Protein AF-A0A4Q5QSH3-F1 (afdb_monomer_lite)

Radius of gyration: 20.05 Å; chains: 1; bounding box: 50×37×55 Å

pLDDT: mean 80.52, std 14.52, range [33.47, 95.81]

Sequence (160 aa):
MKQLAGYILQSSRELNKAAFFLIAVLTGFFVYLNYHYHIEVSLLRMHHPLTRFIGFLLLYLLMFGGSYLVLIQLKHPVRITPFFLGLILLASALFAWRMSSRLITSPLTAFLSAPWNRYWALILNPPVKCLVILFIIFLVKKQGAYPDKIDGLQKKNISF

Secondary structure (DSSP, 8-state):
-HHHHHHHHHHHHHS-HHHHHHHHHHHHHHHHHHHHHTHHHHHHH-S-HHHHHHHHHHHHHHHHHHHHHHHHHTT------HHHHHHHHHHHHHHHHHHH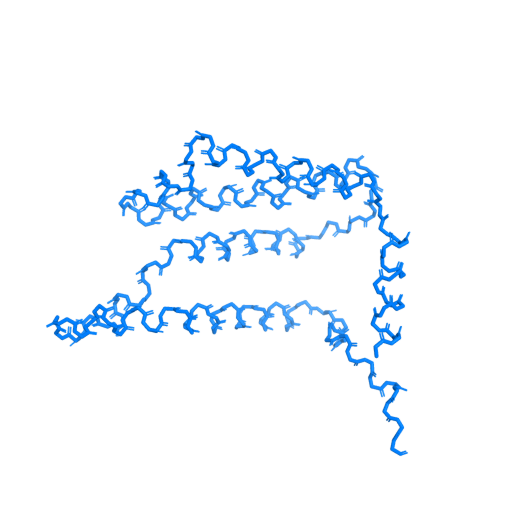-TTTHHHHTTTSPTTHHHHHHHHHHHHHHHHHHHHHHHHHHHHS---S--S---GGG---

Foldseek 3Di:
DVVVVVVVVVCVVVDPPQLVVVLVVVVVVLVVCCVVVVQLVVLLPDPDLVSSLVSQLVSQLCSLVVSVVSCVVVVNPDPDDPLVVVVSSVVSNLRSCLSSVLPPLQVVLVPDDPPVSVVSSVVVSVVVSVVVVVVVVVVSPVPPPDPPPPPVDDPVPPDD

Structure (mmCIF, N/CA/C/O backbone):
data_AF-A0A4Q5QSH3-F1
#
_entry.id   AF-A0A4Q5QSH3-F1
#
loop_
_atom_site.group_PDB
_atom_site.id
_atom_site.type_symbol
_atom_site.label_atom_id
_atom_site.label_alt_id
_atom_site.label_comp_id
_atom_site.label_asym_id
_atom_site.label_entity_id
_atom_site.label_seq_id
_atom_site.pdbx_PDB_ins_code
_atom_site.Cartn_x
_atom_site.Cartn_y
_atom_site.Cartn_z
_atom_site.occupancy
_atom_site.B_iso_or_equiv
_atom_site.auth_seq_id
_atom_site.auth_comp_id
_atom_site.auth_asym_id
_atom_site.auth_atom_id
_atom_site.pdbx_PDB_model_num
ATOM 1 N N . MET A 1 1 ? -4.892 -22.006 22.137 1.00 52.69 1 MET A N 1
ATOM 2 C CA . MET A 1 1 ? -5.924 -21.814 21.086 1.00 52.69 1 MET A CA 1
ATOM 3 C C . MET A 1 1 ? -7.196 -21.105 21.568 1.00 52.69 1 MET A C 1
ATOM 5 O O . MET A 1 1 ? -7.641 -20.205 20.870 1.00 52.69 1 MET A O 1
ATOM 9 N N . LYS A 1 2 ? -7.755 -21.413 22.755 1.00 55.19 2 LYS A N 1
ATOM 10 C CA . LYS A 1 2 ? -8.966 -20.738 23.287 1.00 55.19 2 LYS A CA 1
ATOM 11 C C . LYS A 1 2 ? -8.841 -19.206 23.417 1.00 55.19 2 LYS A C 1
ATOM 13 O O . LYS A 1 2 ? -9.799 -18.499 23.144 1.00 55.19 2 LYS A O 1
ATOM 18 N N . GLN A 1 3 ? -7.656 -18.698 23.766 1.00 64.94 3 GLN A N 1
ATOM 19 C CA . GLN A 1 3 ? -7.396 -17.254 23.883 1.00 64.94 3 GLN A CA 1
ATOM 20 C C . GLN A 1 3 ? -7.403 -16.524 22.528 1.00 64.94 3 GLN A C 1
ATOM 22 O O . GLN A 1 3 ? -7.986 -15.453 22.423 1.00 64.94 3 GLN A O 1
ATOM 27 N N . LEU A 1 4 ? -6.830 -17.127 21.478 1.00 68.19 4 LEU A N 1
ATOM 28 C CA . LEU A 1 4 ? -6.876 -16.588 20.110 1.00 68.19 4 LEU A CA 1
ATOM 29 C C . LEU A 1 4 ? -8.307 -16.570 19.565 1.00 68.19 4 LEU A C 1
ATOM 31 O O . LEU A 1 4 ? -8.742 -15.567 19.012 1.00 68.19 4 LEU A O 1
ATOM 35 N N . ALA A 1 5 ? -9.053 -17.659 19.770 1.00 72.56 5 ALA A N 1
ATOM 36 C CA . ALA A 1 5 ? -10.454 -17.731 19.368 1.00 72.56 5 ALA A CA 1
ATOM 37 C C . ALA A 1 5 ? -11.313 -16.693 20.110 1.00 72.56 5 ALA A C 1
ATOM 39 O O . ALA A 1 5 ? -12.123 -16.019 19.483 1.00 72.56 5 ALA A O 1
ATOM 40 N N . GLY A 1 6 ? -11.094 -16.511 21.418 1.00 73.81 6 GLY A N 1
ATOM 41 C CA . GLY A 1 6 ? -11.759 -15.474 22.212 1.00 73.81 6 GLY A CA 1
ATOM 42 C C . GLY A 1 6 ? -11.446 -14.057 21.729 1.00 73.81 6 GLY A C 1
ATOM 43 O O . GLY A 1 6 ? -12.361 -13.249 21.608 1.00 73.81 6 GLY A O 1
ATOM 44 N N . TYR A 1 7 ? -10.187 -13.780 21.373 1.00 73.19 7 TYR A N 1
ATOM 45 C CA . TYR A 1 7 ? -9.772 -12.489 20.819 1.00 73.19 7 TYR A CA 1
ATOM 46 C C . TYR A 1 7 ? -10.460 -12.193 19.482 1.00 73.19 7 TYR A C 1
ATOM 48 O O . TYR A 1 7 ? -11.059 -11.136 19.322 1.00 73.19 7 TYR A O 1
ATOM 56 N N . ILE A 1 8 ? -10.463 -13.154 18.552 1.00 74.75 8 ILE A N 1
ATOM 57 C CA . ILE A 1 8 ? -11.138 -13.012 17.251 1.00 74.75 8 ILE A CA 1
ATOM 58 C C . ILE A 1 8 ? -12.644 -12.793 17.442 1.00 74.75 8 ILE A C 1
ATOM 60 O O . ILE A 1 8 ? -13.233 -11.928 16.793 1.00 74.75 8 ILE A O 1
ATOM 64 N N . LEU A 1 9 ? -13.272 -13.548 18.350 1.00 77.19 9 LEU A N 1
ATOM 65 C CA . LEU A 1 9 ? -14.701 -13.423 18.630 1.00 77.19 9 LEU A CA 1
ATOM 66 C C . LEU A 1 9 ? -15.041 -12.051 19.229 1.00 77.19 9 LEU A C 1
ATOM 68 O O . LEU A 1 9 ? -16.057 -11.456 18.874 1.00 77.19 9 LEU A O 1
ATOM 72 N N . GLN A 1 10 ? -14.188 -11.543 20.119 1.00 76.69 10 GLN A N 1
ATOM 73 C CA . GLN A 1 10 ? -14.350 -10.226 20.722 1.00 76.69 10 GLN A CA 1
ATOM 74 C C . GLN A 1 10 ? -14.157 -9.111 19.685 1.00 76.69 10 GLN A C 1
ATOM 76 O O . GLN A 1 10 ? -15.032 -8.259 19.547 1.00 76.69 10 GLN A O 1
ATOM 81 N N . SER A 1 11 ? -13.098 -9.174 18.873 1.00 72.56 11 SER A N 1
ATOM 82 C CA . SER A 1 11 ? -12.878 -8.224 17.777 1.00 72.56 11 SER A CA 1
ATOM 83 C C . SER A 1 11 ? -14.017 -8.238 16.753 1.00 72.56 11 SER A C 1
ATOM 85 O O . SER A 1 11 ? -14.403 -7.188 16.253 1.00 72.56 11 SER A O 1
ATOM 87 N N . SER A 1 12 ? -14.602 -9.405 16.462 1.00 72.00 12 SER A N 1
ATOM 88 C CA . SER A 1 12 ? -15.756 -9.516 15.561 1.00 72.00 12 SER A CA 1
ATOM 89 C C . SER A 1 12 ? -17.033 -8.897 16.146 1.00 72.00 12 SER A C 1
ATOM 91 O O . SER A 1 12 ? -17.849 -8.366 15.392 1.00 72.00 12 SER A O 1
ATOM 93 N N . ARG A 1 13 ? -17.210 -8.932 17.473 1.00 74.38 13 ARG A N 1
ATOM 94 C CA . ARG A 1 13 ? -18.346 -8.292 18.160 1.00 74.38 13 ARG A CA 1
ATOM 95 C C . ARG A 1 13 ? -18.215 -6.772 18.224 1.00 74.38 13 ARG A C 1
ATOM 97 O O . ARG A 1 13 ? -19.224 -6.087 18.103 1.00 74.38 13 ARG A O 1
ATOM 104 N N . GLU A 1 14 ? -16.998 -6.264 18.389 1.00 77.50 14 GLU A N 1
ATOM 105 C CA . GLU A 1 14 ? -16.692 -4.825 18.431 1.00 77.50 14 GLU A CA 1
ATOM 106 C C . GLU A 1 14 ? -16.598 -4.191 17.027 1.00 77.50 14 GLU A C 1
ATOM 108 O O . GLU A 1 14 ? -16.564 -2.969 16.885 1.00 77.50 14 GLU A O 1
ATOM 113 N N . LEU A 1 15 ? -16.589 -5.010 15.970 1.00 80.56 15 LEU A N 1
ATOM 114 C CA . LEU A 1 15 ? -16.509 -4.552 14.588 1.00 80.56 15 LEU A CA 1
ATOM 115 C C . LEU A 1 15 ? -17.798 -3.837 14.154 1.00 80.56 15 LEU A C 1
ATOM 117 O O . LEU A 1 15 ? -18.892 -4.409 14.168 1.00 80.56 15 LEU A O 1
ATOM 121 N N . ASN A 1 16 ? -17.663 -2.612 13.643 1.00 84.00 16 ASN A N 1
ATOM 122 C CA . ASN A 1 16 ? -18.759 -1.936 12.958 1.00 84.00 16 ASN A CA 1
ATOM 123 C C . ASN A 1 16 ? -19.067 -2.654 11.629 1.00 84.00 16 ASN A C 1
ATOM 125 O O . ASN A 1 16 ? -18.382 -2.466 10.621 1.00 84.00 16 ASN A O 1
ATOM 129 N N . LYS A 1 17 ? -20.119 -3.482 11.635 1.00 87.06 17 LYS A N 1
ATOM 130 C CA . LYS A 1 17 ? -20.534 -4.307 10.488 1.00 87.06 17 LYS A CA 1
ATOM 131 C C . LYS A 1 17 ? -20.847 -3.478 9.240 1.00 87.06 17 LYS A C 1
ATOM 133 O O . LYS A 1 17 ? -20.532 -3.918 8.140 1.00 87.06 17 LYS A O 1
ATOM 138 N N . ALA A 1 18 ? -21.424 -2.286 9.406 1.00 88.75 18 ALA A N 1
ATOM 139 C CA . ALA A 1 18 ? -21.744 -1.399 8.289 1.00 88.75 18 ALA A CA 1
ATOM 140 C C . ALA A 1 18 ? -20.470 -0.851 7.633 1.00 88.75 18 ALA A C 1
ATOM 142 O O . ALA A 1 18 ? -20.337 -0.900 6.412 1.00 88.75 18 ALA A O 1
ATOM 143 N N . ALA A 1 19 ? -19.503 -0.408 8.445 1.00 88.88 19 ALA A N 1
ATOM 144 C CA . ALA A 1 19 ? -18.202 0.037 7.952 1.00 88.88 19 ALA A CA 1
ATOM 145 C C . ALA A 1 19 ? -17.459 -1.087 7.231 1.00 88.88 19 ALA A C 1
ATOM 147 O O . ALA A 1 19 ? -16.976 -0.891 6.119 1.00 88.88 19 ALA A O 1
ATOM 148 N N . PHE A 1 20 ? -17.415 -2.276 7.834 1.00 89.75 20 PHE A N 1
ATOM 149 C CA . PHE A 1 20 ? -16.787 -3.441 7.223 1.00 89.75 20 PHE A CA 1
ATOM 150 C C . PHE A 1 20 ? -17.425 -3.788 5.874 1.00 89.75 20 PHE A C 1
ATOM 152 O O . PHE A 1 20 ? -16.710 -3.965 4.891 1.00 89.75 20 PHE A O 1
ATOM 159 N N . PHE A 1 21 ? -18.758 -3.833 5.809 1.00 93.25 21 PHE A N 1
ATOM 160 C CA . PHE A 1 21 ? -19.475 -4.139 4.575 1.00 93.25 21 PHE A CA 1
ATOM 161 C C . PHE A 1 21 ? -19.207 -3.098 3.483 1.00 93.25 21 PHE A C 1
ATOM 163 O O . PHE A 1 21 ? -18.863 -3.469 2.365 1.00 93.25 21 PHE A O 1
ATOM 170 N N . LEU A 1 22 ? -19.287 -1.802 3.799 1.00 93.44 22 LEU A N 1
ATOM 171 C CA . LEU A 1 22 ? -19.029 -0.740 2.822 1.00 93.44 22 LEU A CA 1
ATOM 172 C C . LEU A 1 22 ? -17.578 -0.735 2.329 1.00 93.44 22 LEU A C 1
ATOM 174 O O . LEU A 1 22 ? -17.348 -0.588 1.131 1.00 93.44 22 LEU A O 1
ATOM 178 N N . ILE A 1 23 ? -16.602 -0.953 3.214 1.00 93.56 23 ILE A N 1
ATOM 179 C CA . ILE A 1 23 ? -15.189 -1.080 2.825 1.00 93.56 23 ILE A CA 1
ATOM 180 C C . ILE A 1 23 ? -14.976 -2.331 1.963 1.00 93.56 23 ILE A C 1
ATOM 182 O O . ILE A 1 23 ? -14.225 -2.278 0.988 1.00 93.56 23 ILE A O 1
ATOM 186 N N . ALA A 1 24 ? -15.645 -3.443 2.278 1.00 94.12 24 ALA A N 1
ATOM 187 C CA . ALA A 1 24 ? -15.582 -4.662 1.478 1.00 94.12 24 ALA A CA 1
ATOM 188 C C . ALA A 1 24 ? -16.180 -4.451 0.079 1.00 94.12 24 ALA A C 1
ATOM 190 O O . ALA A 1 24 ? -15.557 -4.844 -0.904 1.00 94.12 24 ALA A O 1
ATOM 191 N N . VAL A 1 25 ? -17.329 -3.775 -0.027 1.00 95.50 25 VAL A N 1
ATOM 192 C CA . VAL A 1 25 ? -17.947 -3.407 -1.312 1.00 95.50 25 VAL A CA 1
ATOM 193 C C . VAL A 1 25 ? -17.040 -2.469 -2.104 1.00 95.50 25 VAL A C 1
ATOM 195 O O . VAL A 1 25 ? -16.792 -2.716 -3.281 1.00 95.50 25 VAL A O 1
ATOM 198 N N . LEU A 1 26 ? -16.487 -1.437 -1.463 1.00 94.19 26 LEU A N 1
ATOM 199 C CA . LEU A 1 26 ? -15.553 -0.502 -2.090 1.00 94.19 26 LEU A CA 1
ATOM 200 C C . LEU A 1 26 ? -14.309 -1.231 -2.619 1.00 94.19 26 LEU A C 1
ATOM 202 O O . LEU A 1 26 ? -13.904 -1.038 -3.763 1.00 94.19 26 LEU A O 1
ATOM 206 N N . THR A 1 27 ? -13.727 -2.107 -1.801 1.00 93.12 27 THR A N 1
ATOM 207 C CA . THR A 1 27 ? -12.564 -2.918 -2.179 1.00 93.12 27 THR A CA 1
ATOM 208 C C . THR A 1 27 ? -12.907 -3.863 -3.325 1.00 93.12 27 THR A C 1
ATOM 210 O O . THR A 1 27 ? -12.163 -3.935 -4.299 1.00 93.12 27 THR A O 1
ATOM 213 N N . GLY A 1 28 ? -14.050 -4.549 -3.251 1.00 95.31 28 GLY A N 1
ATOM 214 C CA . GLY A 1 28 ? -14.545 -5.423 -4.311 1.00 95.31 28 GLY A CA 1
ATOM 215 C C . GLY A 1 28 ? -14.756 -4.673 -5.624 1.00 95.31 28 GLY A C 1
ATOM 216 O O . GLY A 1 28 ? -14.372 -5.170 -6.679 1.00 95.31 28 GLY A O 1
ATOM 217 N N . PHE A 1 29 ? -15.270 -3.445 -5.559 1.00 94.56 29 PHE A N 1
ATOM 218 C CA . PHE A 1 29 ? -15.408 -2.567 -6.715 1.00 94.56 29 PHE A CA 1
ATOM 219 C C . PHE A 1 29 ? -14.046 -2.198 -7.322 1.00 94.56 29 PHE A C 1
ATOM 221 O O . PHE A 1 29 ? -13.873 -2.326 -8.531 1.00 94.56 29 PHE A O 1
ATOM 228 N N . PHE A 1 30 ? -13.042 -1.838 -6.513 1.00 92.88 30 PHE A N 1
ATOM 229 C CA . PHE A 1 30 ? -11.679 -1.603 -7.020 1.00 92.88 30 PHE A CA 1
ATOM 230 C C . PHE A 1 30 ? -11.054 -2.840 -7.649 1.00 92.88 30 PHE A C 1
ATOM 232 O O . PHE A 1 30 ? -10.411 -2.736 -8.693 1.00 92.88 30 PHE A O 1
ATOM 239 N N . VAL A 1 31 ? -11.247 -4.006 -7.037 1.00 92.94 31 VAL A N 1
ATOM 240 C CA . VAL A 1 31 ? -10.776 -5.277 -7.589 1.00 92.94 31 VAL A CA 1
ATOM 241 C C . VAL A 1 31 ? -11.455 -5.538 -8.932 1.00 92.94 31 VAL A C 1
ATOM 243 O O . VAL A 1 31 ? -10.761 -5.791 -9.914 1.00 92.94 31 VAL A O 1
ATOM 246 N N . TYR A 1 32 ? -12.779 -5.398 -9.011 1.00 95.81 32 TYR A N 1
ATOM 247 C CA . TYR A 1 32 ? -13.525 -5.532 -10.259 1.00 95.81 32 TYR A CA 1
ATOM 248 C C . TYR A 1 32 ? -13.005 -4.579 -11.341 1.00 95.81 32 TYR A C 1
ATOM 250 O O . TYR A 1 32 ? -12.687 -5.029 -12.438 1.00 95.81 32 TYR A O 1
ATOM 258 N N . LEU A 1 33 ? -12.841 -3.289 -11.028 1.00 92.94 33 LEU A N 1
ATOM 259 C CA . LEU A 1 33 ? -12.289 -2.306 -11.964 1.00 92.94 33 LEU A CA 1
ATOM 260 C C . LEU A 1 33 ? -10.879 -2.687 -12.425 1.00 92.94 33 LEU A C 1
ATOM 262 O O . LEU A 1 33 ? -10.575 -2.580 -13.612 1.00 92.94 33 LEU A O 1
ATOM 266 N N . ASN A 1 34 ? -10.027 -3.156 -11.512 1.00 92.88 34 ASN A N 1
ATOM 267 C CA . ASN A 1 34 ? -8.675 -3.584 -11.854 1.00 92.88 34 ASN A CA 1
ATOM 268 C C . ASN A 1 34 ? -8.685 -4.770 -12.828 1.00 92.88 34 ASN A C 1
ATOM 270 O O . ASN A 1 34 ? -7.926 -4.765 -13.794 1.00 92.88 34 ASN A O 1
ATOM 274 N N . TYR A 1 35 ? -9.554 -5.760 -12.602 1.00 92.00 35 TYR A N 1
ATOM 275 C CA . TYR A 1 35 ? -9.676 -6.929 -13.474 1.00 92.00 35 TYR A CA 1
ATOM 276 C C . TYR A 1 35 ? -10.333 -6.599 -14.816 1.00 92.00 35 TYR A C 1
ATOM 278 O O . TYR A 1 35 ? -9.863 -7.078 -15.842 1.00 92.00 35 TYR A O 1
ATOM 286 N N . HIS A 1 36 ? -11.380 -5.775 -14.818 1.00 94.81 36 HIS A N 1
ATOM 287 C CA . HIS A 1 36 ? -12.132 -5.429 -16.023 1.00 94.81 36 HIS A CA 1
ATOM 288 C C . HIS A 1 36 ? -11.344 -4.495 -16.953 1.00 94.81 36 HIS A C 1
ATOM 290 O O . HIS A 1 36 ? -11.294 -4.718 -18.158 1.00 94.81 36 HIS A O 1
ATOM 296 N N . TYR A 1 37 ? -10.689 -3.470 -16.398 1.00 93.62 37 TYR A N 1
ATOM 297 C CA . TYR A 1 37 ? -9.926 -2.483 -17.172 1.00 93.62 37 TYR A CA 1
ATOM 298 C C . TYR A 1 37 ? -8.420 -2.772 -17.227 1.00 93.62 37 TYR A C 1
ATOM 300 O O . TYR A 1 37 ? -7.669 -1.998 -17.819 1.00 93.62 37 TYR A O 1
ATOM 308 N N . HIS A 1 38 ? -7.952 -3.859 -16.605 1.00 92.00 38 HIS A N 1
ATOM 309 C CA . HIS A 1 38 ? -6.533 -4.226 -16.546 1.00 92.00 38 HIS A CA 1
ATOM 310 C C . HIS A 1 38 ? -5.626 -3.071 -16.077 1.00 92.00 38 HIS A C 1
ATOM 312 O O . HIS A 1 38 ? -4.539 -2.851 -16.625 1.00 92.00 38 HIS A O 1
ATOM 318 N N . ILE A 1 39 ? -6.075 -2.309 -15.074 1.00 89.69 39 ILE A N 1
ATOM 319 C CA . ILE A 1 39 ? -5.418 -1.067 -14.629 1.00 89.69 39 ILE A CA 1
ATOM 320 C C . ILE A 1 39 ? -3.982 -1.351 -14.178 1.00 89.69 39 ILE A C 1
ATOM 322 O O . ILE A 1 39 ? -3.040 -0.714 -14.651 1.00 89.69 39 ILE A O 1
ATOM 326 N N . GLU A 1 40 ? -3.791 -2.356 -13.324 1.00 88.44 40 GLU A N 1
ATOM 327 C CA . GLU A 1 40 ? -2.476 -2.774 -12.832 1.00 88.44 40 GLU A CA 1
ATOM 328 C C . GLU A 1 40 ? -1.544 -3.213 -13.966 1.00 88.44 40 GLU A C 1
ATOM 330 O O . GLU A 1 40 ? -0.388 -2.793 -14.018 1.00 88.44 40 GLU A O 1
ATOM 335 N N . VAL A 1 41 ? -2.043 -4.009 -14.916 1.00 87.56 41 VAL A N 1
ATOM 336 C CA . VAL A 1 41 ? -1.255 -4.459 -16.075 1.00 87.56 41 VAL A CA 1
ATOM 337 C C . VAL A 1 41 ? -0.828 -3.264 -16.926 1.00 87.56 41 VAL A C 1
ATOM 339 O O . VAL A 1 41 ? 0.323 -3.194 -17.363 1.00 87.56 41 VAL A O 1
ATOM 342 N N . SER A 1 42 ? -1.727 -2.304 -17.129 1.00 89.25 42 SER A N 1
ATOM 343 C CA . SER A 1 42 ? -1.456 -1.085 -17.892 1.00 89.25 42 SER A CA 1
ATOM 344 C C . SER A 1 42 ? -0.393 -0.222 -17.206 1.00 89.25 42 SER A C 1
ATOM 346 O O . SER A 1 42 ? 0.559 0.212 -17.856 1.00 89.25 42 SER A O 1
ATOM 348 N N . LEU A 1 43 ? -0.479 -0.059 -15.882 1.00 89.00 43 LEU A N 1
ATOM 349 C CA . LEU A 1 43 ? 0.530 0.632 -15.074 1.00 89.00 43 LEU A CA 1
ATOM 350 C C . LEU A 1 43 ? 1.889 -0.083 -15.098 1.00 89.00 43 LEU A C 1
ATOM 352 O O . LEU A 1 43 ? 2.931 0.567 -15.197 1.00 89.00 43 LEU A O 1
ATOM 356 N N . LEU A 1 44 ? 1.913 -1.418 -15.047 1.00 86.56 44 LEU A N 1
ATOM 357 C CA . LEU A 1 44 ? 3.155 -2.196 -15.112 1.00 86.56 44 LEU A CA 1
ATOM 358 C C . LEU A 1 44 ? 3.860 -2.091 -16.469 1.00 86.56 44 LEU A C 1
ATOM 360 O O . LEU A 1 44 ? 5.092 -2.148 -16.507 1.00 86.56 44 LEU A O 1
ATOM 364 N N . ARG A 1 45 ? 3.104 -1.928 -17.563 1.00 86.94 45 ARG A N 1
ATOM 365 C CA . ARG A 1 45 ? 3.640 -1.767 -18.927 1.00 86.94 45 ARG A CA 1
ATOM 366 C C . ARG A 1 45 ? 4.266 -0.391 -19.176 1.00 86.94 45 ARG A C 1
ATOM 368 O O . ARG A 1 45 ? 5.069 -0.257 -20.102 1.00 86.94 45 ARG A O 1
ATOM 375 N N . MET A 1 46 ? 3.952 0.612 -18.354 1.00 86.75 46 MET A N 1
ATOM 376 C CA . MET A 1 46 ? 4.568 1.935 -18.461 1.00 86.75 46 MET A CA 1
ATOM 377 C C . MET A 1 46 ? 6.091 1.836 -18.309 1.00 86.75 46 MET A C 1
ATOM 379 O O . MET A 1 46 ? 6.605 1.301 -17.323 1.00 86.75 46 MET A O 1
ATOM 383 N N . HIS A 1 47 ? 6.819 2.371 -19.292 1.00 80.38 47 HIS A N 1
ATOM 384 C CA . HIS A 1 47 ? 8.283 2.344 -19.304 1.00 80.38 47 HIS A CA 1
ATOM 385 C C . HIS A 1 47 ? 8.892 3.274 -18.252 1.00 80.38 47 HIS A C 1
ATOM 387 O O . HIS A 1 47 ? 9.872 2.906 -17.604 1.00 80.38 47 HIS A O 1
ATOM 393 N N . HIS A 1 48 ? 8.311 4.462 -18.049 1.00 83.69 48 HIS A N 1
ATOM 394 C CA . HIS A 1 48 ? 8.899 5.451 -17.156 1.00 83.69 48 HIS A CA 1
ATOM 395 C C . HIS A 1 48 ? 8.612 5.113 -15.678 1.00 83.69 48 HIS A C 1
ATOM 397 O O . HIS A 1 48 ? 7.452 5.137 -15.245 1.00 83.69 48 HIS A O 1
ATOM 403 N N . PRO A 1 49 ? 9.645 4.843 -14.860 1.00 81.56 49 PRO A N 1
ATOM 404 C CA . PRO A 1 49 ? 9.476 4.308 -13.510 1.00 81.56 49 PRO A CA 1
ATO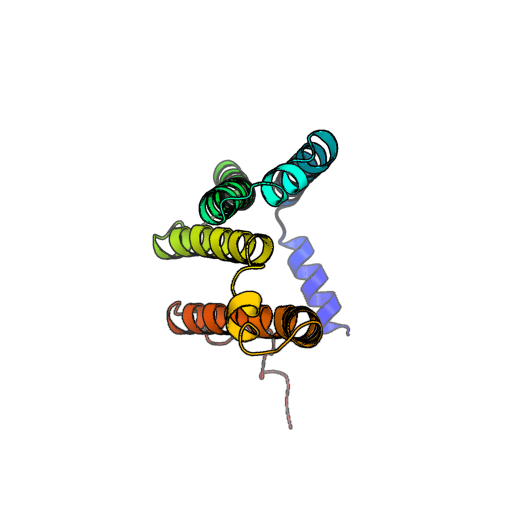M 405 C C . PRO A 1 49 ? 8.716 5.247 -12.573 1.00 81.56 49 PRO A C 1
ATOM 407 O O . PRO A 1 49 ? 7.928 4.779 -11.749 1.00 81.56 49 PRO A O 1
ATOM 410 N N . LEU A 1 50 ? 8.908 6.560 -12.730 1.00 85.88 50 LEU A N 1
ATOM 411 C CA . LEU A 1 50 ? 8.228 7.570 -11.920 1.00 85.88 50 LEU A CA 1
ATOM 412 C C . LEU A 1 50 ? 6.726 7.621 -12.224 1.00 85.88 50 LEU A C 1
ATOM 414 O O . LEU A 1 50 ? 5.921 7.700 -11.307 1.00 85.88 50 LEU A O 1
ATOM 418 N N . THR A 1 51 ? 6.343 7.509 -13.501 1.00 88.19 51 THR A N 1
ATOM 419 C CA . THR A 1 51 ? 4.922 7.537 -13.900 1.00 88.19 51 THR A CA 1
ATOM 420 C C . THR A 1 51 ? 4.188 6.313 -13.374 1.00 88.19 51 THR A C 1
ATOM 422 O O . THR A 1 51 ? 3.115 6.438 -12.790 1.00 88.19 51 THR A O 1
ATOM 425 N N . ARG A 1 52 ? 4.831 5.142 -13.456 1.00 89.06 52 ARG A N 1
ATOM 426 C CA . ARG A 1 52 ? 4.340 3.903 -12.855 1.00 89.06 52 ARG A CA 1
ATOM 427 C C . ARG A 1 52 ? 4.173 4.039 -11.343 1.00 89.06 52 ARG A C 1
ATOM 429 O O . ARG A 1 52 ? 3.150 3.630 -10.806 1.00 89.06 52 ARG A O 1
ATOM 436 N N . PHE A 1 53 ? 5.165 4.605 -10.652 1.00 89.81 53 PHE A N 1
ATOM 437 C CA . PHE A 1 53 ? 5.083 4.828 -9.209 1.00 89.81 53 PHE A CA 1
ATOM 438 C C . PHE A 1 53 ? 3.930 5.768 -8.838 1.00 89.81 53 PHE A C 1
ATOM 440 O O . PHE A 1 53 ? 3.142 5.419 -7.967 1.00 89.81 53 PHE A O 1
ATOM 447 N N . ILE A 1 54 ? 3.793 6.909 -9.521 1.00 92.12 54 ILE A N 1
ATOM 448 C CA . ILE A 1 54 ? 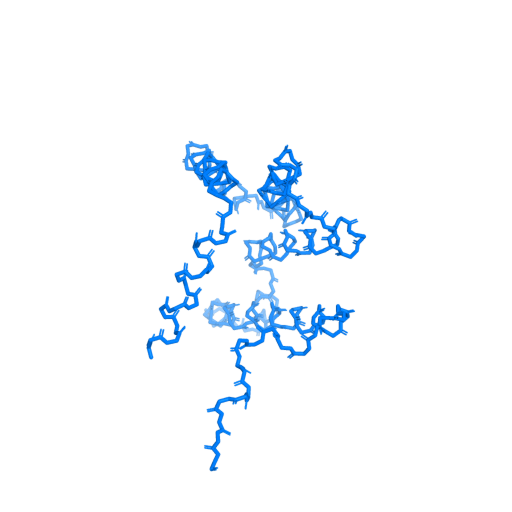2.708 7.873 -9.282 1.00 92.12 54 ILE A CA 1
ATOM 449 C C . ILE A 1 54 ? 1.340 7.231 -9.542 1.00 92.12 54 ILE A C 1
ATOM 451 O O . ILE A 1 54 ? 0.429 7.391 -8.735 1.00 92.12 54 ILE A O 1
ATOM 455 N N . GLY A 1 55 ? 1.200 6.457 -10.622 1.00 92.12 55 GLY A N 1
ATOM 456 C CA . GLY A 1 55 ? -0.048 5.762 -10.934 1.00 92.12 55 GLY A CA 1
ATOM 457 C C . GLY A 1 55 ? -0.460 4.770 -9.843 1.00 92.12 55 GLY A C 1
ATOM 458 O O . GLY A 1 55 ? -1.600 4.798 -9.383 1.00 92.12 55 GLY A O 1
ATOM 459 N N . PHE A 1 56 ? 0.477 3.952 -9.353 1.00 92.12 56 PHE A N 1
ATOM 460 C CA . PHE A 1 56 ? 0.200 3.071 -8.216 1.00 92.12 56 PHE A CA 1
ATOM 461 C C . PHE A 1 56 ? -0.041 3.838 -6.913 1.00 92.12 56 PHE A C 1
ATOM 463 O O . PHE A 1 56 ? -0.897 3.436 -6.129 1.00 92.12 56 PHE A O 1
ATOM 470 N N . LEU A 1 57 ? 0.679 4.936 -6.674 1.00 93.88 57 LEU A N 1
ATOM 471 C CA . LEU A 1 57 ? 0.494 5.771 -5.489 1.00 93.88 57 LEU A CA 1
ATOM 472 C C . LEU A 1 57 ? -0.932 6.310 -5.432 1.00 93.88 57 LEU A C 1
ATOM 474 O O . LEU A 1 57 ? -1.573 6.179 -4.396 1.00 93.88 57 LEU A O 1
A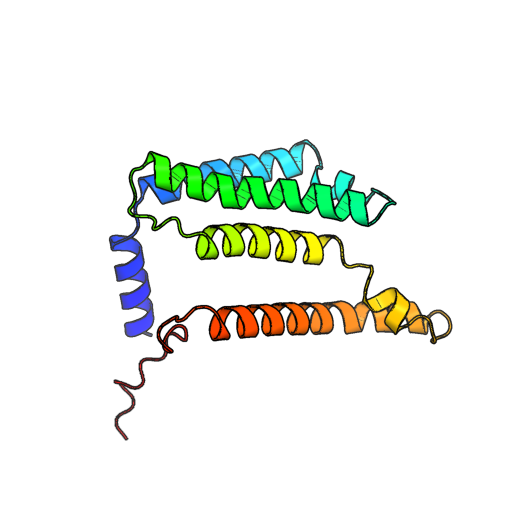TOM 478 N N . LEU A 1 58 ? -1.439 6.857 -6.538 1.00 94.12 58 LEU A N 1
ATOM 479 C CA . LEU A 1 58 ? -2.811 7.356 -6.630 1.00 94.12 58 LEU A CA 1
ATOM 480 C C . LEU A 1 58 ? -3.833 6.239 -6.417 1.00 94.12 58 LEU A C 1
ATOM 482 O O . LEU A 1 58 ? -4.783 6.424 -5.663 1.00 94.12 58 LEU A O 1
ATOM 486 N N . LEU A 1 59 ? -3.617 5.071 -7.027 1.00 93.50 59 LEU A N 1
ATOM 487 C CA . LEU A 1 59 ? -4.516 3.926 -6.892 1.00 93.50 59 LEU A CA 1
ATOM 488 C C . LEU A 1 59 ? -4.619 3.455 -5.435 1.00 93.50 59 LEU A C 1
ATOM 490 O O . LEU A 1 59 ? -5.720 3.306 -4.903 1.00 93.50 59 LEU A O 1
ATOM 494 N N . TYR A 1 60 ? -3.481 3.275 -4.762 1.00 93.25 60 TYR A N 1
ATOM 495 C CA . TYR A 1 60 ? -3.469 2.864 -3.359 1.00 93.25 60 TYR A CA 1
ATOM 496 C C . TYR A 1 60 ? -3.937 3.973 -2.419 1.00 93.25 60 TYR A C 1
ATOM 498 O O . TYR A 1 60 ? -4.647 3.680 -1.460 1.00 93.25 60 TYR A O 1
ATOM 506 N N . LEU A 1 61 ? -3.623 5.237 -2.709 1.00 94.50 61 LEU A N 1
ATOM 507 C CA . LEU A 1 61 ? -4.121 6.374 -1.936 1.00 94.50 61 LEU A CA 1
ATOM 508 C C . LEU A 1 61 ? -5.645 6.444 -1.988 1.00 94.50 61 LEU A C 1
ATOM 510 O O . LEU A 1 61 ? -6.280 6.702 -0.971 1.00 94.50 61 LEU A O 1
ATOM 514 N N . LEU A 1 62 ? -6.234 6.173 -3.149 1.00 93.62 62 LEU A N 1
ATOM 515 C CA . LEU A 1 62 ? -7.677 6.174 -3.321 1.00 93.62 62 LEU A CA 1
ATOM 516 C C . LEU A 1 62 ? -8.323 4.975 -2.609 1.00 93.62 62 LEU A C 1
ATOM 518 O O . LEU A 1 62 ? -9.357 5.134 -1.965 1.00 93.62 62 LEU A O 1
ATOM 522 N N . MET A 1 63 ? -7.678 3.807 -2.615 1.00 92.69 63 MET A N 1
ATOM 523 C CA . MET A 1 63 ? -8.139 2.629 -1.872 1.00 92.69 63 MET A CA 1
ATOM 524 C C . MET A 1 63 ? -8.075 2.827 -0.343 1.00 92.69 63 MET A C 1
ATOM 526 O O . MET A 1 63 ? -9.076 2.639 0.357 1.00 92.69 63 MET A O 1
ATOM 530 N N . PHE A 1 64 ? -6.917 3.229 0.193 1.00 91.44 64 PHE A N 1
ATOM 531 C CA . PHE A 1 64 ? -6.739 3.463 1.630 1.00 91.44 64 PHE A CA 1
ATOM 532 C C . PHE A 1 64 ? -7.529 4.688 2.096 1.00 91.44 64 PHE A C 1
ATOM 534 O O . PHE A 1 64 ? -8.277 4.610 3.070 1.00 91.44 64 PHE A O 1
ATOM 541 N N . GLY A 1 65 ? -7.416 5.802 1.375 1.00 91.88 65 GLY A N 1
ATOM 542 C CA . GLY A 1 65 ? -8.148 7.034 1.653 1.00 91.88 65 GLY A CA 1
ATOM 543 C C . GLY A 1 65 ? -9.658 6.841 1.563 1.00 91.88 65 GLY A C 1
ATOM 544 O O . GLY A 1 65 ? -10.371 7.246 2.475 1.00 91.88 65 GLY A O 1
ATOM 545 N N . GLY A 1 66 ? -10.149 6.146 0.535 1.00 91.62 66 GLY A N 1
ATOM 546 C CA . GLY A 1 66 ? -11.567 5.815 0.380 1.00 91.62 66 GLY A CA 1
ATOM 547 C C . GLY A 1 66 ? -12.108 4.984 1.542 1.00 91.62 66 GLY A C 1
ATOM 548 O O . GLY A 1 66 ? -13.176 5.286 2.071 1.00 91.62 66 GLY A O 1
ATOM 549 N N . SER A 1 67 ? -11.335 4.005 2.018 1.00 91.44 67 SER A N 1
ATOM 550 C CA . SER A 1 67 ? -11.709 3.204 3.192 1.00 91.44 67 SER A CA 1
ATOM 551 C C . SER A 1 67 ? -11.843 4.062 4.458 1.00 91.44 67 SER A C 1
ATOM 553 O O . SER A 1 67 ? -12.768 3.872 5.248 1.00 91.44 67 SER A O 1
ATOM 555 N N . TYR A 1 68 ? -10.967 5.055 4.641 1.00 89.94 68 TYR A N 1
ATOM 556 C CA . TYR A 1 68 ? -11.075 5.999 5.756 1.00 89.94 68 TYR A CA 1
ATOM 557 C C . TYR A 1 68 ? -12.195 7.026 5.579 1.00 89.94 68 TYR A C 1
ATOM 559 O O . TYR A 1 68 ? -12.832 7.388 6.567 1.00 89.94 68 TYR A O 1
ATOM 567 N N . LEU A 1 69 ? -12.495 7.455 4.351 1.00 90.44 69 LEU A N 1
ATOM 568 C CA . LEU A 1 69 ? -13.652 8.310 4.072 1.00 90.44 69 LEU A CA 1
ATOM 569 C C . LEU A 1 69 ? -14.960 7.619 4.470 1.00 90.44 69 LEU A C 1
ATOM 571 O O . LEU A 1 69 ? -15.804 8.257 5.096 1.00 90.44 69 LEU A O 1
ATOM 575 N N . VAL A 1 70 ? -15.096 6.314 4.207 1.00 90.50 70 VAL A N 1
ATOM 576 C CA . VAL A 1 70 ? -16.243 5.515 4.676 1.00 90.50 70 VAL A CA 1
ATOM 577 C C . VAL A 1 70 ? -16.356 5.555 6.205 1.00 90.50 70 VAL A C 1
ATOM 579 O O . VAL A 1 70 ? -17.442 5.775 6.739 1.00 90.50 70 VAL A O 1
ATOM 582 N N . LEU A 1 71 ? -15.242 5.403 6.930 1.00 89.19 71 LEU A N 1
ATOM 583 C CA . LEU A 1 71 ? -15.242 5.470 8.398 1.00 89.19 71 LEU A CA 1
ATOM 584 C C . LEU A 1 71 ? -15.649 6.852 8.929 1.00 89.19 71 LEU A C 1
ATOM 586 O O . LEU A 1 71 ? -16.408 6.933 9.897 1.00 89.19 71 LEU A O 1
ATOM 590 N N . ILE A 1 72 ? -15.184 7.925 8.284 1.00 87.81 72 ILE A N 1
ATOM 591 C CA . ILE A 1 72 ? -15.548 9.305 8.634 1.00 87.81 72 ILE A CA 1
ATOM 592 C C . ILE A 1 72 ? -17.043 9.546 8.385 1.00 87.81 72 ILE A C 1
ATOM 594 O O . ILE A 1 72 ? -17.728 10.093 9.249 1.00 87.81 72 ILE A O 1
ATOM 598 N N . GLN A 1 73 ? -17.571 9.101 7.241 1.00 89.12 73 GLN A N 1
ATOM 599 C CA . GLN A 1 73 ? -18.991 9.242 6.896 1.00 89.12 73 GLN A CA 1
ATOM 600 C C . GLN A 1 73 ? -19.908 8.498 7.872 1.00 89.12 73 GLN A C 1
ATOM 602 O O . GLN A 1 73 ? -20.969 9.003 8.236 1.00 89.12 73 GLN A O 1
ATOM 607 N N . LEU A 1 74 ? -19.473 7.338 8.365 1.00 88.31 74 LEU A N 1
ATOM 608 C CA . LEU A 1 74 ? -20.182 6.569 9.389 1.00 88.31 74 LEU A CA 1
ATOM 609 C C . LEU A 1 74 ? -19.992 7.114 10.813 1.00 88.31 74 LEU A C 1
ATOM 611 O O . LEU A 1 74 ? -20.387 6.454 11.775 1.00 88.31 74 LEU A O 1
ATOM 615 N N . LYS A 1 75 ? -19.393 8.305 10.960 1.00 83.44 75 LYS A N 1
ATOM 616 C CA . LYS A 1 75 ? -19.115 8.971 12.242 1.00 83.44 75 LYS A CA 1
ATOM 617 C C . LYS A 1 75 ? -18.335 8.085 13.216 1.00 83.44 75 LYS A C 1
ATOM 619 O O . LYS A 1 75 ? -18.480 8.211 14.432 1.00 83.44 75 LYS A O 1
ATOM 624 N N . HIS A 1 76 ? -17.503 7.184 12.696 1.00 80.38 76 HIS A N 1
ATOM 625 C CA . HIS A 1 76 ? -16.638 6.383 13.544 1.00 80.38 76 HIS A CA 1
ATOM 626 C C . HIS A 1 76 ? -15.576 7.300 14.168 1.00 80.38 76 HIS A C 1
ATOM 628 O O . HIS A 1 76 ? -15.015 8.136 13.452 1.00 80.38 76 HIS A O 1
ATOM 634 N N . PRO A 1 77 ? -15.258 7.172 15.469 1.00 75.25 77 PRO A N 1
ATOM 635 C CA . PRO A 1 77 ? -14.216 7.978 16.095 1.00 75.25 77 PRO A CA 1
ATOM 636 C C . PRO A 1 77 ? -12.854 7.633 15.482 1.00 75.25 77 PRO A C 1
ATOM 638 O O . PRO A 1 77 ? -12.210 6.654 15.857 1.00 75.25 77 PRO A O 1
ATOM 641 N N . VAL A 1 78 ? -12.422 8.429 14.506 1.00 78.31 78 VAL A N 1
ATOM 642 C CA . VAL A 1 78 ? -11.092 8.361 13.898 1.00 78.31 78 VAL A CA 1
ATOM 643 C C . VAL A 1 78 ? -10.381 9.662 14.226 1.00 78.31 78 VAL A C 1
ATOM 645 O O . VAL A 1 78 ? -10.821 10.745 13.843 1.00 78.31 78 VAL A O 1
ATOM 648 N N . ARG A 1 79 ? -9.268 9.571 14.955 1.00 80.75 79 ARG A N 1
ATOM 649 C CA . ARG A 1 79 ? -8.466 10.745 15.293 1.00 80.75 79 ARG A CA 1
ATOM 650 C C . ARG A 1 79 ? -7.588 11.110 14.098 1.00 80.75 79 ARG A C 1
ATOM 652 O O . ARG A 1 79 ? -6.514 10.541 13.916 1.00 80.75 79 ARG A O 1
ATOM 659 N N . ILE A 1 80 ? -8.049 12.059 13.290 1.00 83.06 80 ILE A N 1
ATOM 660 C CA . ILE A 1 80 ? -7.291 12.571 12.145 1.00 83.06 80 ILE A CA 1
ATOM 661 C C . ILE A 1 80 ? -6.187 13.489 12.676 1.00 83.06 80 ILE A C 1
ATOM 663 O O . ILE A 1 80 ? -6.425 14.642 13.025 1.00 83.06 80 ILE A O 1
ATOM 667 N N . THR A 1 81 ? -4.974 12.957 12.786 1.00 86.25 81 THR A N 1
ATOM 668 C CA . THR A 1 81 ? -3.766 13.729 13.106 1.00 86.25 81 THR A CA 1
ATOM 669 C C . THR A 1 81 ? -2.887 13.873 11.859 1.00 86.25 81 THR A C 1
ATOM 671 O O . THR A 1 81 ? -2.966 13.034 10.958 1.00 86.25 81 THR A O 1
ATOM 674 N N . PRO A 1 82 ? -2.001 14.884 11.787 1.00 86.19 82 PRO A N 1
ATOM 675 C CA . PRO A 1 82 ? -1.031 14.992 10.693 1.00 86.19 82 PRO A CA 1
ATOM 676 C C . PRO A 1 82 ? -0.171 13.730 10.548 1.00 86.19 82 PRO A C 1
ATOM 678 O O . PRO A 1 82 ? 0.098 13.282 9.439 1.00 86.19 82 PRO A O 1
ATOM 681 N N . PHE A 1 83 ? 0.187 13.107 11.676 1.00 85.06 83 PHE A N 1
ATOM 682 C CA . PHE A 1 83 ? 0.890 11.826 11.698 1.00 85.06 83 PHE A CA 1
ATOM 683 C C . PHE A 1 83 ? 0.068 10.716 11.035 1.00 85.06 83 PHE A C 1
ATOM 685 O O . PHE A 1 83 ? 0.580 10.000 10.184 1.00 85.06 83 PHE A O 1
ATOM 692 N N . PHE A 1 84 ? -1.224 10.611 11.356 1.00 85.81 84 PHE A N 1
ATOM 693 C CA . PHE A 1 84 ? -2.126 9.635 10.746 1.00 85.81 84 PHE A CA 1
ATOM 694 C C . PHE A 1 84 ? -2.277 9.828 9.227 1.00 85.81 84 PHE A C 1
ATOM 696 O O . PHE A 1 84 ? -2.200 8.856 8.476 1.00 85.81 84 PHE A O 1
ATOM 703 N N . LEU A 1 85 ? -2.413 11.071 8.754 1.00 87.94 85 LEU A N 1
ATOM 704 C CA . LEU A 1 85 ? -2.419 11.372 7.315 1.00 87.94 85 LEU A CA 1
ATOM 705 C C . LEU A 1 85 ? -1.084 10.994 6.656 1.00 87.94 85 LEU A C 1
ATOM 707 O O . LEU A 1 85 ? -1.069 10.398 5.578 1.00 87.94 85 LEU A O 1
ATOM 711 N N . GLY A 1 86 ? 0.029 11.267 7.342 1.00 88.69 86 GLY A N 1
ATOM 712 C CA . GLY A 1 86 ? 1.359 10.815 6.942 1.00 88.69 86 GLY A CA 1
ATOM 713 C C . GLY A 1 86 ? 1.451 9.293 6.824 1.00 88.69 86 GLY A C 1
ATOM 714 O O . GLY A 1 86 ? 2.025 8.801 5.856 1.00 88.69 86 GLY A O 1
ATOM 715 N N . LEU A 1 87 ? 0.831 8.535 7.737 1.00 88.81 87 LEU A N 1
ATOM 716 C CA . LEU A 1 87 ? 0.766 7.073 7.653 1.00 88.81 87 LEU A CA 1
ATOM 717 C C . LEU A 1 87 ? -0.045 6.582 6.453 1.00 88.81 87 LEU A C 1
ATOM 719 O O . LEU A 1 87 ? 0.379 5.625 5.812 1.00 88.81 87 LEU A O 1
ATOM 723 N N . ILE A 1 88 ? -1.175 7.215 6.126 1.00 90.19 88 ILE A N 1
ATOM 724 C CA . ILE A 1 88 ? -1.965 6.848 4.937 1.00 90.19 88 ILE A CA 1
ATOM 725 C C . ILE A 1 88 ? -1.130 7.050 3.670 1.00 90.19 88 ILE A C 1
ATOM 727 O O . ILE A 1 88 ? -1.077 6.168 2.805 1.00 90.19 88 ILE A O 1
ATOM 731 N N . LEU A 1 89 ? -0.445 8.192 3.573 1.00 93.06 89 LEU A N 1
ATOM 732 C CA . LEU A 1 89 ? 0.428 8.489 2.442 1.00 93.06 89 LEU A CA 1
ATOM 733 C C . LEU A 1 89 ? 1.608 7.511 2.379 1.00 93.06 89 LEU A C 1
ATOM 735 O O . LEU A 1 89 ? 1.900 6.973 1.313 1.00 93.06 89 LEU A O 1
ATOM 739 N N . LEU A 1 90 ? 2.246 7.233 3.518 1.00 90.88 90 LEU A N 1
ATOM 740 C CA . LEU A 1 90 ? 3.372 6.308 3.621 1.00 90.88 90 LEU A CA 1
ATOM 741 C C . LEU A 1 90 ? 2.966 4.876 3.260 1.00 90.88 90 LEU A C 1
ATOM 743 O O . LEU A 1 90 ? 3.676 4.221 2.504 1.00 90.88 90 LEU A O 1
ATOM 747 N N . ALA A 1 91 ? 1.821 4.396 3.748 1.00 89.31 91 ALA A N 1
ATOM 748 C CA . ALA A 1 91 ? 1.284 3.088 3.391 1.00 89.31 91 ALA A CA 1
ATOM 749 C C . ALA A 1 91 ? 1.045 3.000 1.878 1.00 89.31 91 ALA A C 1
ATOM 751 O O . ALA A 1 91 ? 1.543 2.086 1.221 1.00 89.31 91 ALA A O 1
ATOM 752 N N . SER A 1 92 ? 0.375 3.999 1.303 1.00 92.75 92 SER A N 1
ATOM 753 C CA . SER A 1 92 ? 0.130 4.070 -0.142 1.00 92.75 92 SER A CA 1
ATOM 754 C C . SER A 1 92 ? 1.439 4.070 -0.939 1.00 92.75 92 SER A C 1
ATOM 756 O O . SER A 1 92 ? 1.575 3.332 -1.916 1.00 92.75 92 SER A O 1
ATOM 758 N N . ALA A 1 93 ? 2.439 4.828 -0.482 1.00 91.62 93 ALA A N 1
ATOM 759 C CA . ALA A 1 93 ? 3.762 4.889 -1.094 1.00 91.62 93 ALA A CA 1
ATOM 760 C C . ALA A 1 93 ? 4.529 3.564 -0.988 1.00 91.62 93 ALA A C 1
ATOM 762 O O . ALA A 1 93 ? 5.165 3.153 -1.958 1.00 91.62 93 ALA A O 1
ATOM 763 N N . LEU A 1 94 ? 4.437 2.859 0.142 1.00 90.00 94 LEU A N 1
ATOM 764 C CA . LEU A 1 94 ? 5.041 1.538 0.333 1.00 90.00 94 LEU A CA 1
ATOM 765 C C . LEU A 1 94 ? 4.458 0.502 -0.632 1.00 90.00 94 LEU A C 1
ATOM 767 O O . LEU A 1 94 ? 5.209 -0.241 -1.270 1.00 90.00 94 LEU A O 1
ATOM 771 N N . PHE A 1 95 ? 3.131 0.463 -0.774 1.00 89.12 95 PHE A N 1
ATOM 772 C CA . PHE A 1 95 ? 2.470 -0.439 -1.719 1.00 89.12 95 PHE A CA 1
ATOM 773 C C . PHE A 1 95 ? 2.802 -0.079 -3.172 1.00 89.12 95 PHE A C 1
ATOM 775 O O . PHE A 1 95 ? 3.145 -0.962 -3.964 1.00 89.12 95 PHE A O 1
ATOM 782 N N . ALA A 1 96 ? 2.811 1.213 -3.507 1.00 90.38 96 ALA A N 1
ATOM 783 C CA . ALA A 1 96 ? 3.196 1.678 -4.835 1.00 90.38 96 ALA A CA 1
ATOM 784 C C . ALA A 1 96 ? 4.647 1.333 -5.179 1.00 90.38 96 ALA A C 1
ATOM 786 O O . ALA A 1 96 ? 4.940 0.846 -6.275 1.00 90.38 96 ALA A O 1
ATOM 787 N N . TRP A 1 97 ? 5.555 1.515 -4.224 1.00 87.50 97 TRP A N 1
ATOM 788 C CA . TRP A 1 97 ? 6.951 1.129 -4.362 1.00 87.50 97 TRP A CA 1
ATOM 789 C C . TRP A 1 97 ? 7.092 -0.384 -4.541 1.00 87.50 97 TRP A C 1
ATOM 791 O O . TRP A 1 97 ? 7.785 -0.845 -5.452 1.00 87.50 97 TRP A O 1
ATOM 801 N N . ARG A 1 98 ? 6.402 -1.193 -3.733 1.00 85.75 98 ARG A N 1
ATOM 802 C CA . ARG A 1 98 ? 6.427 -2.656 -3.867 1.00 85.75 98 ARG A CA 1
ATOM 803 C C . ARG A 1 98 ? 6.067 -3.103 -5.288 1.00 85.75 98 ARG A C 1
ATOM 805 O O . ARG A 1 98 ? 6.757 -3.986 -5.812 1.00 85.75 98 ARG A O 1
ATOM 812 N N . MET A 1 99 ? 5.066 -2.477 -5.906 1.00 82.75 99 MET A N 1
ATOM 813 C CA . MET A 1 99 ? 4.649 -2.777 -7.281 1.00 82.75 99 MET A CA 1
ATOM 814 C C . MET A 1 99 ? 5.600 -2.213 -8.347 1.00 82.75 99 MET A C 1
ATOM 816 O O . MET A 1 99 ? 5.845 -2.864 -9.362 1.00 82.75 99 MET A O 1
ATOM 820 N N . SER A 1 100 ? 6.215 -1.050 -8.119 1.00 79.19 100 SER A N 1
ATOM 821 C CA . SER A 1 100 ? 7.096 -0.400 -9.104 1.00 79.19 100 SER A CA 1
ATOM 822 C C . SER A 1 100 ? 8.572 -0.850 -9.055 1.00 79.19 100 SER A C 1
ATOM 824 O O . SER A 1 100 ? 9.333 -0.594 -9.996 1.00 79.19 100 SER A O 1
ATOM 826 N N . SER A 1 101 ? 8.991 -1.537 -7.987 1.00 64.44 101 SER A N 1
ATOM 827 C CA . SER A 1 101 ? 10.391 -1.783 -7.577 1.00 64.44 101 SER A CA 1
ATOM 828 C C . SER A 1 101 ? 11.181 -2.861 -8.326 1.00 64.44 101 SER A C 1
ATOM 830 O O . SER A 1 101 ? 12.116 -3.433 -7.770 1.00 64.44 101 SER A O 1
ATOM 832 N N . ARG A 1 102 ? 10.965 -3.076 -9.627 1.00 62.03 102 ARG A N 1
ATOM 833 C CA . ARG A 1 102 ? 12.015 -3.752 -10.434 1.00 62.03 102 ARG A CA 1
ATOM 834 C C . ARG A 1 102 ? 13.364 -2.990 -10.436 1.00 62.03 102 ARG A C 1
ATOM 836 O O . ARG A 1 102 ? 14.357 -3.500 -10.931 1.00 62.03 102 ARG A O 1
ATOM 843 N N . LEU A 1 103 ? 13.391 -1.783 -9.866 1.00 55.00 103 LEU A N 1
ATOM 844 C CA . LEU A 1 103 ? 14.460 -0.790 -9.930 1.00 55.00 103 LEU A CA 1
ATOM 845 C C . LEU A 1 103 ? 15.634 -0.992 -8.964 1.00 55.00 103 LEU A C 1
ATOM 847 O O . LEU A 1 103 ? 16.679 -0.418 -9.219 1.00 55.00 103 LEU A O 1
ATOM 851 N N . ILE A 1 104 ? 15.501 -1.754 -7.871 1.00 58.03 104 ILE A N 1
ATOM 852 C CA . ILE A 1 104 ? 16.554 -1.791 -6.830 1.00 58.03 104 ILE A CA 1
ATOM 853 C C . ILE A 1 104 ? 17.520 -2.952 -7.030 1.00 58.03 104 ILE A C 1
ATOM 855 O O . ILE A 1 104 ? 18.723 -2.790 -6.862 1.00 58.03 104 ILE A O 1
ATOM 859 N N . THR A 1 105 ? 17.025 -4.119 -7.438 1.00 60.34 105 THR A N 1
ATOM 860 C CA . THR A 1 105 ? 17.897 -5.283 -7.630 1.00 60.34 105 THR A CA 1
ATOM 861 C C . THR A 1 105 ? 18.667 -5.254 -8.942 1.00 60.34 105 THR A C 1
ATOM 863 O O . THR A 1 105 ? 19.749 -5.828 -9.016 1.00 60.34 105 THR A O 1
ATOM 866 N N . SER A 1 106 ? 18.155 -4.550 -9.955 1.00 64.12 106 SER A N 1
ATOM 867 C CA . SER A 1 106 ? 18.834 -4.388 -11.244 1.00 64.12 106 SER A CA 1
ATOM 868 C C . SER A 1 106 ? 20.186 -3.661 -11.133 1.00 64.12 106 SER A C 1
ATOM 870 O O . SER A 1 106 ? 21.156 -4.199 -11.652 1.00 64.12 106 SER A O 1
ATOM 872 N N . PRO A 1 107 ? 20.317 -2.498 -10.457 1.00 67.75 107 PRO A N 1
ATOM 873 C CA . PRO A 1 107 ? 21.621 -1.863 -10.251 1.00 67.75 107 PRO A CA 1
ATOM 874 C C . PRO A 1 107 ? 22.505 -2.650 -9.277 1.00 67.75 107 PRO A C 1
ATOM 876 O O . PRO A 1 107 ? 23.709 -2.734 -9.491 1.00 67.75 107 PRO A O 1
ATOM 879 N N . LEU A 1 108 ? 21.921 -3.296 -8.257 1.00 70.25 108 LEU A N 1
ATOM 880 C CA . LEU A 1 108 ? 22.674 -4.101 -7.285 1.00 70.25 108 LEU A CA 1
ATOM 881 C C . LEU A 1 108 ? 23.350 -5.327 -7.900 1.00 70.25 108 LEU A C 1
ATOM 883 O O . LEU A 1 108 ? 24.292 -5.841 -7.325 1.00 70.25 108 LEU A O 1
ATOM 887 N N . THR A 1 109 ? 22.860 -5.818 -9.035 1.00 73.75 109 THR A N 1
ATOM 888 C CA . THR A 1 109 ? 23.400 -6.998 -9.727 1.00 73.75 109 THR A CA 1
ATOM 889 C C . THR A 1 109 ? 24.016 -6.646 -11.078 1.00 73.75 109 THR A C 1
ATOM 891 O O . THR A 1 109 ? 24.455 -7.536 -11.801 1.00 73.75 109 THR A O 1
ATOM 894 N N . ALA A 1 110 ? 24.094 -5.353 -11.414 1.00 74.62 110 ALA A N 1
ATOM 895 C CA . ALA A 1 110 ? 24.616 -4.872 -12.692 1.00 74.62 110 ALA A CA 1
ATOM 896 C C . ALA A 1 110 ? 26.104 -5.197 -12.902 1.00 74.62 110 ALA A C 1
ATOM 898 O O . ALA A 1 110 ? 26.556 -5.242 -14.040 1.00 74.62 110 ALA A O 1
ATOM 899 N N . PHE A 1 111 ? 26.850 -5.456 -11.823 1.00 82.81 111 PHE A N 1
ATOM 900 C CA . PHE A 1 111 ? 28.254 -5.867 -11.884 1.00 82.81 111 PHE A CA 1
ATOM 901 C C . PHE A 1 111 ? 28.451 -7.334 -12.312 1.00 82.81 111 PHE A C 1
ATOM 903 O O . PHE A 1 111 ? 29.570 -7.738 -12.614 1.00 82.81 111 PHE A O 1
ATOM 910 N N . LEU A 1 112 ? 27.387 -8.145 -12.323 1.00 82.81 112 LEU A N 1
ATOM 911 C CA . LEU A 1 112 ? 27.439 -9.545 -12.745 1.00 82.81 112 LEU A CA 1
ATOM 912 C C . LEU A 1 112 ? 27.207 -9.653 -14.258 1.00 82.81 112 LEU A C 1
ATOM 914 O O . LEU A 1 112 ? 26.356 -8.968 -14.828 1.00 82.81 112 LEU A O 1
ATOM 918 N N . SER A 1 113 ? 27.913 -10.575 -14.910 1.00 85.00 113 SER A N 1
ATOM 919 C CA . SER A 1 113 ? 27.642 -10.927 -16.304 1.00 85.00 113 SER A CA 1
ATOM 920 C C . SER A 1 113 ? 26.291 -11.643 -16.446 1.00 85.00 113 SER A C 1
ATOM 922 O O . SER A 1 113 ? 25.775 -12.270 -15.514 1.00 85.00 113 SER A O 1
ATOM 924 N N . ALA A 1 114 ? 25.683 -11.545 -17.629 1.00 77.88 114 ALA A N 1
ATOM 925 C CA . ALA A 1 114 ? 24.508 -12.350 -17.951 1.00 77.88 114 ALA A CA 1
ATOM 926 C C . ALA A 1 114 ? 24.911 -13.840 -18.042 1.00 77.88 114 ALA A C 1
ATOM 928 O O . ALA A 1 114 ? 25.964 -14.128 -18.609 1.00 77.88 114 ALA A O 1
ATOM 929 N N . PRO A 1 115 ? 24.110 -14.793 -17.518 1.00 81.75 115 PRO A N 1
ATOM 930 C CA . PRO A 1 115 ? 22.757 -14.646 -16.963 1.00 81.75 115 PRO A CA 1
ATOM 931 C C . PRO A 1 115 ? 22.704 -14.425 -15.439 1.00 81.75 115 PRO A C 1
ATOM 933 O O . PRO A 1 115 ? 21.612 -14.276 -14.880 1.00 81.75 115 PRO A O 1
ATOM 936 N N . TRP A 1 116 ? 23.853 -14.407 -14.757 1.00 83.12 116 TRP A N 1
ATOM 937 C CA . TRP A 1 116 ? 23.913 -14.351 -13.297 1.00 83.12 116 TRP A CA 1
ATOM 938 C C . TRP A 1 116 ? 23.302 -13.081 -12.713 1.00 83.12 116 TRP A C 1
ATOM 940 O O . TRP A 1 116 ? 22.667 -13.155 -11.661 1.00 83.12 116 TRP A O 1
ATOM 950 N N . ASN A 1 117 ? 23.385 -11.948 -13.415 1.00 81.38 117 ASN A N 1
ATOM 951 C CA . ASN A 1 117 ? 22.707 -10.723 -12.988 1.00 81.38 117 ASN A CA 1
ATOM 952 C C . ASN A 1 117 ? 21.188 -10.903 -12.825 1.00 81.38 117 ASN A C 1
ATOM 954 O O . ASN A 1 117 ? 20.632 -10.563 -11.785 1.00 81.38 117 ASN A O 1
ATOM 958 N N . ARG A 1 118 ? 20.509 -11.500 -13.810 1.00 79.19 118 ARG A N 1
ATOM 959 C CA . ARG A 1 118 ? 19.055 -11.719 -13.801 1.00 79.19 118 ARG A CA 1
ATOM 960 C C . ARG A 1 118 ? 18.654 -12.715 -12.724 1.00 79.19 118 ARG A C 1
ATOM 962 O O . ARG A 1 118 ? 17.648 -12.503 -12.050 1.00 79.19 118 ARG A O 1
ATOM 969 N N . TYR A 1 119 ? 19.444 -13.773 -12.558 1.00 83.56 119 TYR A N 1
ATOM 970 C CA . TYR A 1 119 ? 19.213 -14.792 -11.539 1.00 83.56 119 TYR A CA 1
ATOM 971 C C . TYR A 1 119 ? 19.276 -14.194 -10.128 1.00 83.56 119 TYR A C 1
ATOM 973 O O . TYR A 1 119 ? 18.307 -14.271 -9.368 1.00 83.56 119 TYR A O 1
ATOM 981 N N . TRP A 1 120 ? 20.370 -13.504 -9.803 1.00 82.56 120 TRP A N 1
ATOM 982 C CA . TRP A 1 120 ? 20.528 -12.862 -8.500 1.00 82.56 120 TRP A CA 1
ATOM 983 C C . TRP A 1 120 ? 19.535 -11.719 -8.290 1.00 82.56 120 TRP A C 1
ATOM 985 O O . TRP A 1 120 ? 19.031 -11.551 -7.179 1.00 82.56 120 TRP A O 1
ATOM 995 N N . ALA A 1 121 ? 19.170 -10.983 -9.346 1.00 80.19 121 ALA A N 1
ATOM 996 C CA . ALA A 1 121 ? 18.156 -9.939 -9.259 1.00 80.19 121 ALA A CA 1
ATOM 997 C C . ALA A 1 121 ? 16.777 -10.492 -8.890 1.00 80.19 121 ALA A C 1
ATOM 999 O O . ALA A 1 121 ? 16.015 -9.792 -8.220 1.00 80.19 121 ALA A O 1
ATOM 1000 N N . LEU A 1 122 ? 16.450 -11.716 -9.322 1.00 81.06 122 LEU A N 1
ATOM 1001 C CA . LEU A 1 122 ? 15.209 -12.403 -8.973 1.00 81.06 122 LEU A CA 1
ATOM 1002 C C . LEU A 1 122 ? 15.230 -12.869 -7.510 1.00 81.06 122 LEU A C 1
ATOM 1004 O O . LEU A 1 122 ? 14.269 -12.621 -6.783 1.00 81.06 122 LEU A O 1
ATOM 1008 N N . ILE A 1 123 ? 16.333 -13.481 -7.071 1.00 85.00 123 ILE A N 1
ATOM 1009 C CA . ILE A 1 123 ? 16.485 -14.038 -5.715 1.00 85.00 123 ILE A CA 1
ATOM 1010 C C . ILE A 1 123 ? 16.547 -12.948 -4.648 1.00 85.00 123 ILE A C 1
ATOM 1012 O O . ILE A 1 123 ? 15.918 -13.075 -3.600 1.00 85.00 123 ILE A O 1
ATOM 1016 N N . LEU A 1 124 ? 17.279 -11.863 -4.904 1.00 83.19 124 LEU A N 1
ATOM 1017 C CA . LEU A 1 124 ? 17.455 -10.781 -3.934 1.00 83.19 124 LEU A CA 1
ATOM 1018 C C . LEU A 1 124 ? 16.240 -9.852 -3.848 1.00 83.19 124 LEU A C 1
ATOM 1020 O O . LEU A 1 124 ? 16.117 -9.102 -2.881 1.00 83.19 124 LEU A O 1
ATOM 1024 N N . ASN A 1 125 ? 15.312 -9.892 -4.810 1.00 81.38 125 ASN A N 1
ATOM 1025 C CA . ASN A 1 125 ? 14.193 -8.944 -4.833 1.00 81.38 125 ASN A CA 1
ATOM 1026 C C . ASN A 1 125 ? 13.257 -9.097 -3.628 1.00 81.38 125 ASN A C 1
ATOM 1028 O O . ASN A 1 125 ? 13.021 -8.107 -2.932 1.00 81.38 125 ASN A O 1
ATOM 1032 N N . PRO A 1 126 ? 12.732 -10.301 -3.331 1.00 82.19 126 PRO A N 1
ATOM 1033 C CA . PRO A 1 126 ? 11.871 -10.495 -2.170 1.00 82.19 126 PRO A CA 1
ATOM 1034 C C . PRO A 1 126 ? 12.524 -10.114 -0.827 1.00 82.19 126 PRO A C 1
ATOM 1036 O O . PRO A 1 126 ? 11.899 -9.342 -0.093 1.00 82.19 126 PRO A O 1
ATOM 1039 N N . PRO A 1 127 ? 13.751 -10.572 -0.482 1.00 85.75 127 PRO A N 1
ATOM 1040 C CA . PRO A 1 127 ? 14.350 -10.257 0.812 1.00 85.75 127 PRO A CA 1
ATOM 1041 C C . PRO A 1 127 ? 14.673 -8.768 0.953 1.00 85.75 127 PRO A C 1
ATOM 1043 O O . PRO A 1 127 ? 14.401 -8.198 2.007 1.00 85.75 127 PRO A O 1
ATOM 1046 N N . VAL A 1 128 ? 15.156 -8.101 -0.103 1.00 84.88 128 VAL A N 1
ATOM 1047 C CA . VAL A 1 128 ? 15.423 -6.653 -0.059 1.00 84.88 128 VAL A CA 1
ATOM 1048 C C . VAL A 1 128 ? 14.135 -5.864 0.179 1.00 84.88 128 VAL A C 1
ATOM 1050 O O . VAL A 1 128 ? 14.104 -5.000 1.055 1.00 84.88 128 VAL A O 1
ATOM 1053 N N . LYS A 1 129 ? 13.042 -6.184 -0.529 1.00 83.69 129 LYS A N 1
ATOM 1054 C CA . LYS A 1 129 ? 11.740 -5.532 -0.289 1.00 83.69 129 LYS A CA 1
ATOM 1055 C C . LYS A 1 129 ? 11.245 -5.759 1.138 1.00 83.69 129 LYS A C 1
ATOM 1057 O O . LYS A 1 129 ? 10.708 -4.837 1.747 1.00 83.69 129 LYS A O 1
ATOM 1062 N N . CYS A 1 130 ? 11.428 -6.967 1.668 1.00 85.44 130 CYS A N 1
ATOM 1063 C CA . CYS A 1 130 ? 11.050 -7.294 3.038 1.00 85.44 130 CYS A CA 1
ATOM 1064 C C . CYS A 1 130 ? 11.833 -6.448 4.051 1.00 85.44 130 CYS A C 1
ATOM 1066 O O . CYS A 1 130 ? 11.224 -5.788 4.890 1.00 85.44 130 CYS A O 1
ATOM 1068 N N . LEU A 1 131 ? 13.163 -6.389 3.923 1.00 88.00 131 LEU A N 1
ATOM 1069 C CA . LEU A 1 131 ? 14.025 -5.595 4.803 1.00 88.00 131 LEU A CA 1
ATOM 1070 C C . LEU A 1 131 ? 13.658 -4.111 4.784 1.00 88.00 131 LEU A C 1
ATOM 1072 O O . LEU A 1 131 ? 13.566 -3.490 5.838 1.00 88.00 131 LEU A O 1
ATOM 1076 N N . VAL A 1 132 ? 13.391 -3.557 3.603 1.00 86.75 132 VAL A N 1
ATOM 1077 C CA . VAL A 1 132 ? 12.943 -2.168 3.445 1.00 86.75 132 VAL A CA 1
ATOM 1078 C C . VAL A 1 132 ? 11.628 -1.915 4.186 1.00 86.75 132 VAL A C 1
ATOM 1080 O O . VAL A 1 132 ? 11.517 -0.940 4.929 1.00 86.75 132 VAL A O 1
ATOM 1083 N N . ILE A 1 133 ? 10.632 -2.787 4.004 1.00 85.88 133 ILE A N 1
ATOM 1084 C CA . ILE A 1 133 ? 9.330 -2.642 4.667 1.00 85.88 133 ILE A CA 1
ATOM 1085 C C . ILE A 1 133 ? 9.497 -2.748 6.187 1.00 85.88 133 ILE A C 1
ATOM 1087 O O . ILE A 1 133 ? 8.979 -1.901 6.911 1.00 85.88 133 ILE A O 1
ATOM 1091 N N . LEU A 1 134 ? 10.254 -3.736 6.673 1.00 87.12 134 LEU A N 1
ATOM 1092 C CA . LEU A 1 134 ? 10.534 -3.908 8.100 1.00 87.12 134 LEU A CA 1
ATOM 1093 C C . LEU A 1 134 ? 11.261 -2.698 8.689 1.00 87.12 134 LEU A C 1
ATOM 1095 O O . LEU A 1 134 ? 10.909 -2.247 9.777 1.00 87.12 134 LEU A O 1
ATOM 1099 N N . PHE A 1 135 ? 12.228 -2.139 7.963 1.00 88.38 135 PHE A N 1
ATOM 1100 C CA . PHE A 1 135 ? 12.949 -0.944 8.383 1.00 88.38 135 PHE A 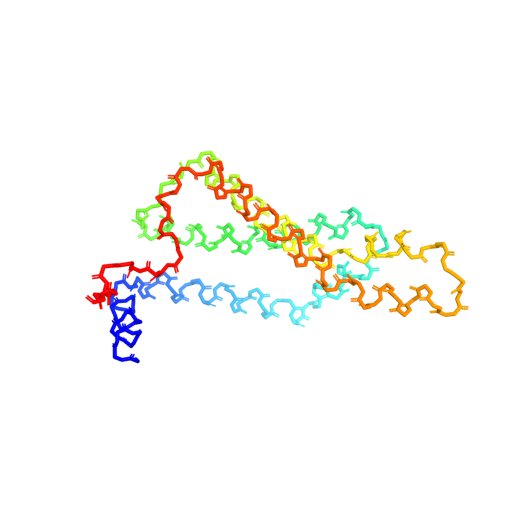CA 1
ATOM 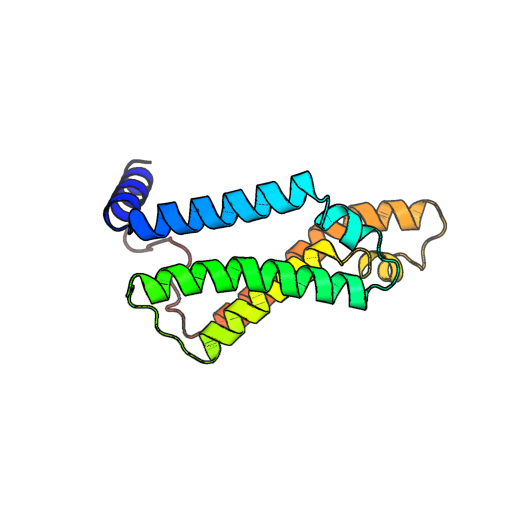1101 C C . PHE A 1 135 ? 12.018 0.267 8.507 1.00 88.38 135 PHE A C 1
ATOM 1103 O O . PHE A 1 135 ? 12.071 0.992 9.499 1.00 88.38 135 PHE A O 1
ATOM 1110 N N . ILE A 1 136 ? 11.108 0.462 7.552 1.00 87.50 136 ILE A N 1
ATOM 1111 C CA . ILE A 1 136 ? 10.141 1.565 7.603 1.00 87.50 136 ILE A CA 1
ATOM 1112 C C . ILE A 1 136 ? 9.138 1.360 8.741 1.00 87.50 136 ILE A C 1
ATOM 1114 O O . ILE A 1 136 ? 8.868 2.302 9.484 1.00 87.50 136 ILE A O 1
ATOM 1118 N N . ILE A 1 137 ? 8.642 0.136 8.945 1.00 85.19 137 ILE A N 1
ATOM 1119 C CA . ILE A 1 137 ? 7.784 -0.196 10.093 1.00 85.19 137 ILE A CA 1
ATOM 1120 C C . ILE A 1 137 ? 8.517 0.088 11.409 1.00 85.19 137 ILE A C 1
ATOM 1122 O O . ILE A 1 137 ? 7.933 0.676 12.317 1.00 85.19 137 ILE A O 1
ATOM 1126 N N . PHE A 1 138 ? 9.798 -0.272 11.508 1.00 86.25 138 PHE A N 1
ATOM 1127 C CA . PHE A 1 138 ? 10.626 0.017 12.677 1.00 86.25 138 PHE A CA 1
ATOM 1128 C C . PHE A 1 138 ? 10.755 1.526 12.932 1.00 86.25 138 PHE A C 1
ATOM 1130 O O . PHE A 1 138 ? 10.572 1.971 14.065 1.00 86.25 138 PHE A O 1
ATOM 1137 N N . LEU A 1 139 ? 11.002 2.330 11.893 1.00 87.06 139 LEU A N 1
ATOM 1138 C CA . LEU A 1 139 ? 11.056 3.790 12.018 1.00 87.06 139 LEU A CA 1
ATOM 1139 C C . LEU A 1 139 ? 9.715 4.381 12.463 1.00 87.06 139 LEU A C 1
ATOM 1141 O O . LEU A 1 139 ? 9.689 5.216 13.367 1.00 87.06 139 LEU A O 1
ATOM 1145 N N . VAL A 1 140 ? 8.605 3.918 11.884 1.00 86.31 140 VAL A N 1
ATOM 1146 C CA . VAL A 1 140 ? 7.255 4.346 12.278 1.00 86.31 140 VAL A CA 1
ATOM 1147 C C . VAL A 1 140 ? 6.956 3.950 13.724 1.00 86.31 140 VAL A C 1
ATOM 1149 O O . VAL A 1 140 ? 6.391 4.760 14.455 1.00 86.31 140 VAL A O 1
ATOM 1152 N N . LYS A 1 141 ? 7.368 2.754 14.167 1.00 82.50 141 LYS A N 1
ATOM 1153 C CA . LYS A 1 141 ? 7.237 2.305 15.565 1.00 82.50 141 LYS A CA 1
ATOM 1154 C C . LYS A 1 141 ? 8.071 3.162 16.516 1.00 82.50 141 LYS A C 1
ATOM 1156 O O . LYS A 1 141 ? 7.620 3.442 17.614 1.00 82.50 141 LYS A O 1
ATOM 1161 N N . LYS A 1 142 ? 9.267 3.590 16.104 1.00 82.12 142 LYS A N 1
ATOM 1162 C CA . LYS A 1 142 ? 10.127 4.466 16.913 1.00 82.12 142 LYS A CA 1
ATOM 1163 C C . LYS A 1 142 ? 9.574 5.895 17.021 1.00 82.12 142 LYS A C 1
ATOM 1165 O O . LYS A 1 142 ? 9.753 6.533 18.051 1.00 82.12 142 LYS A O 1
ATOM 1170 N N . GLN A 1 143 ? 8.963 6.414 15.955 1.00 81.06 143 GLN A N 1
ATOM 1171 C CA . GLN A 1 143 ? 8.462 7.796 15.894 1.00 81.06 143 GLN A CA 1
ATOM 1172 C C . GLN A 1 143 ? 7.043 7.953 16.437 1.00 81.06 143 GLN A C 1
ATOM 1174 O O . GLN A 1 143 ? 6.734 8.941 17.100 1.00 81.06 143 GLN A O 1
ATOM 1179 N N . GLY A 1 144 ? 6.163 7.000 16.141 1.00 69.00 144 GLY A N 1
ATOM 1180 C CA . GLY A 1 144 ? 4.862 6.937 16.776 1.00 69.00 144 GLY A CA 1
ATOM 1181 C C . GLY A 1 144 ? 5.073 6.458 18.199 1.00 69.00 144 GLY A C 1
ATOM 1182 O O . GLY A 1 144 ? 5.554 5.350 18.390 1.00 69.00 144 GLY A O 1
ATOM 1183 N N . ALA A 1 145 ? 4.699 7.263 19.192 1.00 56.12 145 ALA A N 1
ATOM 1184 C CA . ALA A 1 145 ? 4.614 6.854 20.594 1.00 56.12 145 ALA A CA 1
ATOM 1185 C C . ALA A 1 145 ? 3.482 5.825 20.795 1.00 56.12 145 ALA A C 1
ATOM 1187 O O . ALA A 1 145 ? 2.564 6.012 21.595 1.00 56.12 145 ALA A O 1
ATOM 1188 N N . TYR A 1 146 ? 3.494 4.756 20.002 1.00 61.50 146 TYR A N 1
ATOM 1189 C CA . TYR A 1 146 ? 2.663 3.601 20.222 1.00 61.50 146 TYR A CA 1
ATOM 1190 C C . TYR A 1 146 ? 3.100 3.001 21.557 1.00 61.50 146 TYR A C 1
ATOM 1192 O O . TYR A 1 146 ? 4.303 2.857 21.784 1.00 61.50 146 TYR A O 1
ATOM 1200 N N . PRO A 1 147 ? 2.166 2.646 22.453 1.00 53.06 147 PRO A N 1
ATOM 1201 C CA . PRO A 1 147 ? 2.538 1.860 23.617 1.00 53.06 147 PRO A CA 1
ATOM 1202 C C . PRO A 1 147 ? 3.280 0.618 23.109 1.00 53.06 147 PRO A C 1
ATOM 1204 O O . PRO A 1 147 ? 2.812 -0.002 22.154 1.00 53.06 147 PRO A O 1
ATOM 1207 N N . ASP A 1 148 ? 4.410 0.261 23.733 1.00 51.03 148 ASP A N 1
ATOM 1208 C CA . ASP A 1 148 ? 5.367 -0.804 23.348 1.00 51.03 148 ASP A CA 1
ATOM 1209 C C . ASP A 1 148 ? 4.758 -2.198 23.053 1.00 51.03 148 ASP A C 1
ATOM 1211 O O . ASP A 1 148 ? 5.455 -3.152 22.718 1.00 51.03 148 ASP A O 1
ATOM 1215 N N . LYS A 1 149 ? 3.439 -2.338 23.174 1.00 46.97 149 LYS A N 1
ATOM 1216 C CA . LYS A 1 149 ? 2.637 -3.555 23.134 1.00 46.97 149 LYS A CA 1
ATOM 1217 C C . LYS A 1 149 ? 1.760 -3.636 21.874 1.00 46.97 149 LYS A C 1
ATOM 1219 O O . LYS A 1 149 ? 0.574 -3.932 21.980 1.00 46.97 149 LYS A O 1
ATOM 1224 N N . ILE A 1 150 ? 2.315 -3.391 20.685 1.00 49.22 150 ILE A N 1
ATOM 1225 C CA . ILE A 1 150 ? 1.635 -3.741 19.413 1.00 49.22 150 ILE A CA 1
ATOM 1226 C C . ILE A 1 150 ? 1.785 -5.245 19.106 1.00 49.22 150 ILE A C 1
ATOM 1228 O O . ILE A 1 150 ? 1.047 -5.809 18.307 1.00 49.22 150 ILE A O 1
ATOM 1232 N N . ASP A 1 151 ? 2.691 -5.932 19.801 1.00 49.28 151 ASP A N 1
ATOM 1233 C CA . ASP A 1 151 ? 3.136 -7.278 19.437 1.00 49.28 151 ASP A CA 1
ATOM 1234 C C . ASP A 1 151 ? 2.158 -8.396 19.883 1.00 49.28 151 ASP A C 1
ATOM 1236 O O . ASP A 1 151 ? 2.472 -9.577 19.767 1.00 49.28 151 ASP A O 1
ATOM 1240 N N . GLY A 1 152 ? 0.979 -8.061 20.432 1.00 45.19 152 GLY A N 1
ATOM 1241 C CA . GLY A 1 152 ? -0.056 -9.028 20.854 1.00 45.19 152 GLY A CA 1
ATOM 1242 C C . GLY A 1 152 ? 0.341 -9.976 22.001 1.00 45.19 152 GLY A C 1
ATOM 1243 O O . GLY A 1 152 ? -0.504 -10.675 22.558 1.00 45.19 152 GLY A O 1
ATOM 1244 N N . LEU A 1 153 ? 1.610 -9.979 22.405 1.00 41.84 153 LEU A N 1
ATOM 1245 C CA . LEU A 1 153 ? 2.164 -10.811 23.465 1.00 41.84 153 LEU A CA 1
ATOM 1246 C C . LEU A 1 153 ? 2.024 -10.091 24.807 1.00 41.84 153 LEU A C 1
ATOM 1248 O O . LEU A 1 153 ? 2.913 -9.376 25.274 1.00 41.84 153 LEU A O 1
ATOM 1252 N N . GLN A 1 154 ? 0.881 -10.282 25.464 1.00 42.09 154 GLN A N 1
ATOM 1253 C CA . GLN A 1 154 ? 0.768 -9.948 26.879 1.00 42.09 154 GLN A CA 1
ATOM 1254 C C . GLN A 1 154 ? 1.708 -10.859 27.686 1.00 42.09 154 GLN A C 1
ATOM 1256 O O . GLN A 1 154 ? 1.377 -12.005 27.976 1.00 42.09 154 GLN A O 1
ATOM 1261 N N . LYS A 1 155 ? 2.838 -10.314 28.156 1.00 44.28 155 LYS A N 1
ATOM 1262 C CA . LYS A 1 155 ? 3.700 -10.925 29.193 1.00 44.28 155 LYS A CA 1
ATOM 1263 C C . LYS A 1 155 ? 2.964 -11.257 30.507 1.00 44.28 155 LYS A C 1
ATOM 1265 O O . LYS A 1 155 ? 3.552 -11.860 31.391 1.00 44.28 155 LYS A O 1
ATOM 1270 N N . LYS A 1 156 ? 1.687 -10.878 30.651 1.00 41.75 156 LYS A N 1
ATOM 1271 C CA . LYS A 1 156 ? 0.893 -11.074 31.872 1.00 41.75 156 LYS A CA 1
ATOM 1272 C C . LYS A 1 156 ? 0.492 -12.539 32.128 1.00 41.75 156 LYS A C 1
ATOM 1274 O O . LYS A 1 156 ? 0.049 -12.832 33.227 1.00 41.75 156 LYS A O 1
ATOM 1279 N N . ASN A 1 157 ? 0.671 -13.443 31.158 1.00 38.62 157 ASN A N 1
ATOM 1280 C CA . ASN A 1 157 ? 0.301 -14.863 31.282 1.00 38.62 157 ASN A CA 1
ATOM 1281 C C . ASN A 1 157 ? 1.486 -15.842 31.235 1.00 38.62 157 ASN A C 1
ATOM 1283 O O . ASN A 1 157 ? 1.263 -17.041 31.096 1.00 38.62 157 ASN A O 1
ATOM 1287 N N . ILE A 1 158 ? 2.730 -15.366 31.341 1.00 43.59 158 ILE A N 1
ATOM 1288 C CA . ILE A 1 158 ? 3.879 -16.258 31.544 1.00 43.59 158 ILE A CA 1
ATOM 1289 C C . ILE A 1 158 ? 4.246 -16.168 33.023 1.00 43.59 158 ILE A C 1
ATOM 1291 O O . ILE A 1 158 ? 5.139 -15.418 33.411 1.00 43.59 158 ILE A O 1
ATOM 1295 N N . SER A 1 159 ? 3.477 -16.871 33.854 1.00 33.47 159 SER A N 1
ATOM 1296 C CA . SER A 1 159 ? 3.939 -17.273 35.179 1.00 33.47 159 SER A CA 1
ATOM 1297 C C . SER A 1 159 ? 4.967 -18.384 34.972 1.00 33.47 159 SER A C 1
ATOM 1299 O O . SER A 1 159 ? 4.610 -19.438 34.440 1.00 33.47 159 SER A O 1
ATOM 1301 N N . PHE A 1 160 ? 6.225 -18.111 35.316 1.00 38.25 160 PHE A N 1
ATOM 1302 C CA . PHE A 1 160 ? 7.170 -19.171 35.665 1.00 38.25 160 PHE A CA 1
ATOM 1303 C C . PHE A 1 160 ? 6.786 -19.754 37.023 1.00 38.25 160 PHE A C 1
ATOM 1305 O O . PHE A 1 160 ? 6.283 -18.966 37.861 1.00 38.25 160 PHE A O 1
#